Protein AF-I4VJT1-F1 (afdb_monomer_lite)

Radius of gyration: 22.54 Å; chains: 1; bounding box: 44×35×60 Å

Sequence (141 aa):
MDVWLMKQGIRVSHSRPYHPQTQGKDKRFHRTLKIELLQGTAYDDLAHAQRDFDTWRDVYNQDRPYEALNMAVPVTRYQASPREYCEKPSSPEYPDPRYVRRIGDGGLLRWSGQAYRVGKVFVSEPVEIRPTTDQHLFDVY

pLDDT: mean 83.89, std 9.9, range [52.41, 97.06]

Secondary structure (DSSP, 8-state):
-HHHHHHTTPPP--PPTT-GGGGHHHHHHHHHHIIIIITT---SSHHHHHHHHHHHHHIIIII--BGGGTTB-GGGT----SSPP-SSPPPPP-S-GGGEEEBBTTTEEEETTEEEE--GGGBT-EEEEEEPSSTT-EEE-

Structure (mmCIF, N/CA/C/O backbone):
data_AF-I4VJT1-F1
#
_entry.id   AF-I4VJT1-F1
#
loop_
_atom_site.group_PDB
_atom_site.id
_atom_site.type_symbol
_atom_site.label_atom_id
_atom_site.label_alt_id
_atom_site.label_comp_id
_atom_site.label_asym_id
_atom_site.label_entity_id
_atom_site.label_seq_id
_atom_site.pdbx_PDB_ins_code
_atom_site.Cartn_x
_atom_site.Cartn_y
_atom_site.Cartn_z
_atom_site.occupancy
_atom_site.B_iso_or_equiv
_atom_site.auth_seq_id
_atom_site.auth_comp_id
_atom_site.auth_asym_id
_atom_site.auth_atom_id
_atom_site.pdbx_PDB_model_num
ATOM 1 N N . MET A 1 1 ? -6.803 6.591 6.884 1.00 70.69 1 MET A N 1
ATOM 2 C CA . MET A 1 1 ? -6.650 5.466 5.938 1.00 70.69 1 MET A CA 1
ATOM 3 C C . MET A 1 1 ? -6.756 4.129 6.663 1.00 70.69 1 MET A C 1
ATOM 5 O O . MET A 1 1 ? -7.459 3.261 6.173 1.00 70.69 1 MET A O 1
ATOM 9 N N . ASP A 1 2 ? -6.152 3.987 7.847 1.00 83.75 2 ASP A N 1
ATOM 10 C CA . ASP A 1 2 ? -6.111 2.726 8.607 1.00 83.75 2 ASP A CA 1
ATOM 11 C C . ASP A 1 2 ? -7.488 2.089 8.853 1.00 83.75 2 ASP A C 1
ATOM 13 O O . ASP A 1 2 ? -7.647 0.907 8.576 1.00 83.75 2 ASP A O 1
ATOM 17 N N . VAL A 1 3 ? -8.506 2.856 9.271 1.00 83.31 3 VAL A N 1
ATOM 18 C CA . VAL A 1 3 ? -9.870 2.315 9.464 1.00 83.31 3 VAL A CA 1
ATOM 19 C C . VAL A 1 3 ? -10.447 1.730 8.177 1.00 83.31 3 VAL A C 1
ATOM 21 O O . VAL A 1 3 ? -11.080 0.681 8.208 1.00 83.31 3 VAL A O 1
ATOM 24 N N . TRP A 1 4 ? -10.216 2.371 7.030 1.00 85.50 4 TRP A N 1
ATOM 25 C CA . TRP A 1 4 ? -10.707 1.852 5.755 1.00 85.50 4 TRP A CA 1
ATOM 26 C C . TRP A 1 4 ? -10.042 0.511 5.411 1.00 85.50 4 TRP A C 1
ATOM 28 O O . TRP A 1 4 ? -10.740 -0.418 5.025 1.00 85.50 4 TRP A O 1
ATOM 38 N N . LEU A 1 5 ? -8.730 0.367 5.643 1.00 87.06 5 LEU A N 1
ATOM 39 C CA . LEU A 1 5 ? -8.023 -0.913 5.483 1.00 87.06 5 LEU A CA 1
ATOM 40 C C . LEU A 1 5 ? -8.550 -1.977 6.459 1.00 87.06 5 LEU A C 1
ATOM 42 O O . LEU A 1 5 ? -8.791 -3.114 6.060 1.00 87.06 5 LEU A O 1
ATOM 46 N N . MET A 1 6 ? -8.796 -1.606 7.717 1.00 86.88 6 MET A N 1
ATOM 47 C CA . MET A 1 6 ? -9.382 -2.509 8.715 1.00 86.88 6 MET A CA 1
ATOM 48 C C . MET A 1 6 ? -10.771 -2.999 8.291 1.00 86.88 6 MET A C 1
ATOM 50 O O . MET A 1 6 ? -11.061 -4.184 8.429 1.00 86.88 6 MET A O 1
ATOM 54 N N . LYS A 1 7 ? -11.592 -2.129 7.692 1.00 85.44 7 LYS A N 1
ATOM 55 C CA . LYS A 1 7 ? -12.901 -2.483 7.122 1.00 85.44 7 LYS A CA 1
ATOM 56 C C . LYS A 1 7 ? -12.811 -3.432 5.915 1.00 85.44 7 LYS A C 1
ATOM 58 O O . LYS A 1 7 ? -13.737 -4.197 5.686 1.00 85.44 7 LYS A O 1
ATOM 63 N N . GLN A 1 8 ? -11.684 -3.460 5.197 1.00 85.81 8 GLN A N 1
ATOM 64 C CA . GLN A 1 8 ? -11.370 -4.500 4.195 1.00 85.81 8 GLN A CA 1
ATOM 65 C C . GLN A 1 8 ? -10.887 -5.820 4.834 1.00 85.81 8 GLN A C 1
ATOM 67 O O . GLN A 1 8 ? -10.454 -6.747 4.148 1.00 85.81 8 GLN A O 1
ATOM 72 N N . GLY A 1 9 ? -10.875 -5.907 6.167 1.00 84.50 9 GLY A N 1
ATOM 73 C CA . GLY A 1 9 ? -10.310 -7.028 6.909 1.00 84.50 9 GLY A CA 1
ATOM 74 C C . GLY A 1 9 ? -8.779 -7.082 6.871 1.00 84.50 9 GLY A C 1
ATOM 75 O O . GLY A 1 9 ? -8.209 -8.148 7.120 1.00 84.50 9 GLY A O 1
ATOM 76 N N . ILE A 1 10 ? -8.105 -5.972 6.548 1.00 86.06 10 ILE A N 1
ATOM 77 C CA . ILE A 1 10 ? -6.643 -5.878 6.501 1.00 86.06 10 ILE A CA 1
ATOM 78 C C . ILE A 1 10 ? -6.132 -5.410 7.863 1.00 86.06 10 ILE A C 1
ATOM 80 O O . ILE A 1 10 ? -6.430 -4.308 8.326 1.00 86.06 10 ILE A O 1
ATOM 84 N N . ARG A 1 11 ? -5.303 -6.238 8.503 1.00 87.44 11 ARG A N 1
ATOM 85 C CA . ARG A 1 11 ? -4.613 -5.853 9.736 1.00 87.44 11 ARG A CA 1
ATOM 86 C C . ARG A 1 11 ? -3.515 -4.844 9.413 1.00 87.44 11 ARG A C 1
ATOM 88 O O . ARG A 1 11 ? -2.552 -5.171 8.724 1.00 87.44 11 ARG A O 1
ATOM 95 N N . VAL A 1 12 ? -3.630 -3.643 9.969 1.00 85.75 12 VAL A N 1
ATOM 96 C CA . VAL A 1 12 ? -2.598 -2.608 9.851 1.00 85.75 12 VAL A CA 1
ATOM 97 C C . VAL A 1 12 ? -1.537 -2.821 10.930 1.00 85.75 12 VAL A C 1
ATOM 99 O O . VAL A 1 12 ? -1.851 -3.011 12.105 1.00 85.75 12 VAL A O 1
ATOM 102 N N . SER A 1 13 ? -0.267 -2.788 10.534 1.00 85.06 13 SER A N 1
ATOM 103 C CA . SER A 1 13 ? 0.874 -2.829 11.449 1.00 85.06 13 SER A CA 1
ATOM 104 C C . SER A 1 13 ? 1.849 -1.712 11.116 1.00 85.06 13 SER A C 1
ATOM 106 O O . SER A 1 13 ? 2.175 -1.508 9.948 1.00 85.06 13 SER A O 1
ATOM 108 N N . HIS A 1 14 ? 2.360 -1.041 12.143 1.00 82.56 14 HIS A N 1
ATOM 109 C CA . HIS A 1 14 ? 3.316 0.053 11.995 1.00 82.56 14 HIS A CA 1
ATOM 110 C C . HIS A 1 14 ? 4.707 -0.392 12.441 1.00 82.56 14 HIS A C 1
ATOM 112 O O . HIS A 1 14 ? 4.863 -1.083 13.450 1.00 82.56 14 HIS A O 1
ATOM 118 N N . SER A 1 15 ? 5.734 -0.002 11.685 1.00 78.62 15 SER A N 1
ATOM 119 C CA . SER A 1 15 ? 7.122 -0.240 12.091 1.00 78.62 15 SER A CA 1
ATOM 120 C C . SER A 1 15 ? 7.471 0.641 13.289 1.00 78.62 15 SER A C 1
ATOM 122 O O . SER A 1 15 ? 7.063 1.800 13.351 1.00 78.62 15 SER A O 1
ATOM 124 N N . ARG A 1 16 ? 8.259 0.113 14.231 1.00 78.81 16 ARG A N 1
ATOM 125 C CA . ARG A 1 16 ? 8.773 0.924 15.340 1.00 78.81 16 ARG A CA 1
ATOM 126 C C . ARG A 1 16 ? 9.730 2.003 14.809 1.00 78.81 16 ARG A C 1
ATOM 128 O O . ARG A 1 16 ? 10.462 1.736 13.848 1.00 78.81 16 ARG A O 1
ATOM 135 N N . PRO A 1 17 ? 9.774 3.190 15.441 1.00 76.88 17 PRO A N 1
ATOM 136 C CA . PRO A 1 17 ? 10.815 4.173 15.170 1.00 76.88 17 PRO A CA 1
ATOM 137 C C . PRO A 1 17 ? 12.210 3.541 15.262 1.00 76.88 17 PRO A C 1
ATOM 139 O O . PRO A 1 17 ? 12.438 2.654 16.083 1.00 76.88 17 PRO A O 1
ATOM 142 N N . TYR A 1 18 ? 13.133 3.995 14.412 1.00 73.94 18 TYR A N 1
ATOM 143 C CA . TYR A 1 18 ? 14.528 3.532 14.368 1.00 73.94 18 TYR A CA 1
ATOM 144 C C . TYR A 1 18 ? 14.729 2.035 14.068 1.00 73.94 18 TYR A C 1
ATOM 146 O O . TYR A 1 18 ? 15.779 1.484 14.385 1.00 73.94 18 TYR A O 1
ATOM 154 N N . HIS A 1 19 ? 13.773 1.381 13.396 1.00 69.56 19 HIS A N 1
ATOM 155 C CA . HIS A 1 19 ? 13.904 -0.017 12.969 1.00 69.56 19 HIS A CA 1
ATOM 156 C C . HIS A 1 19 ? 14.055 -0.151 11.435 1.00 69.56 19 HIS A C 1
ATOM 158 O O . HIS A 1 19 ? 13.111 -0.525 10.732 1.00 69.56 19 HIS A O 1
ATOM 164 N N . PRO A 1 20 ? 15.235 0.169 10.863 1.00 65.19 20 PRO A N 1
ATOM 165 C CA . PRO A 1 20 ? 15.433 0.259 9.412 1.00 65.19 20 PRO A CA 1
ATOM 166 C C . PRO A 1 20 ? 15.283 -1.080 8.678 1.00 65.19 20 PRO A C 1
ATOM 168 O O . PRO A 1 20 ? 14.990 -1.084 7.481 1.00 65.19 20 PRO A O 1
ATOM 171 N N . GLN A 1 21 ? 15.454 -2.200 9.384 1.00 71.19 21 GLN A N 1
ATOM 172 C CA . GLN A 1 21 ? 15.403 -3.550 8.818 1.00 71.19 21 GLN A CA 1
ATOM 173 C C . GLN A 1 21 ? 14.012 -3.911 8.279 1.00 71.19 21 GLN A C 1
ATOM 175 O O . GLN A 1 21 ? 13.919 -4.649 7.302 1.00 71.19 21 GLN A O 1
ATOM 180 N N . THR A 1 22 ? 12.936 -3.339 8.835 1.00 67.94 22 THR A N 1
ATOM 181 C CA . THR A 1 22 ? 11.560 -3.657 8.409 1.00 67.94 22 THR A CA 1
ATOM 182 C C . THR A 1 22 ? 11.253 -3.151 7.000 1.00 67.94 22 THR A C 1
ATOM 184 O O . THR A 1 22 ? 10.422 -3.719 6.308 1.00 67.94 22 THR A O 1
ATOM 187 N N . GLN A 1 23 ? 11.961 -2.111 6.554 1.00 79.38 23 GLN A N 1
ATOM 188 C CA . GLN A 1 23 ? 11.708 -1.414 5.289 1.00 79.38 23 GLN A CA 1
ATOM 189 C C . GLN A 1 23 ? 12.729 -1.781 4.199 1.00 79.38 23 GLN A C 1
ATOM 191 O O . GLN A 1 23 ? 12.773 -1.160 3.139 1.00 79.38 23 GLN A O 1
ATOM 196 N N . GLY A 1 24 ? 13.615 -2.749 4.463 1.00 82.94 24 GLY A N 1
ATOM 197 C CA . GLY A 1 24 ? 14.742 -3.061 3.582 1.00 82.94 24 GLY A CA 1
ATOM 198 C C . GLY A 1 24 ? 14.322 -3.581 2.205 1.00 82.94 24 GLY A C 1
ATOM 199 O O . GLY A 1 24 ? 14.942 -3.220 1.205 1.00 82.94 24 GLY A O 1
ATOM 200 N N . LYS A 1 25 ? 13.255 -4.387 2.143 1.00 82.75 25 LYS A N 1
ATOM 201 C CA . LYS A 1 25 ? 12.733 -4.948 0.886 1.00 82.75 25 LYS A CA 1
ATOM 202 C C . LYS A 1 25 ? 12.180 -3.851 -0.021 1.00 82.75 25 LYS A C 1
ATOM 204 O O . LYS A 1 25 ? 12.644 -3.724 -1.149 1.00 82.75 25 LYS A O 1
ATOM 209 N N . ASP A 1 26 ? 11.309 -2.999 0.511 1.00 85.81 26 ASP A N 1
ATOM 210 C CA . ASP A 1 26 ? 10.698 -1.895 -0.238 1.00 85.81 26 ASP A CA 1
ATOM 211 C C . ASP A 1 26 ? 11.751 -0.881 -0.691 1.00 8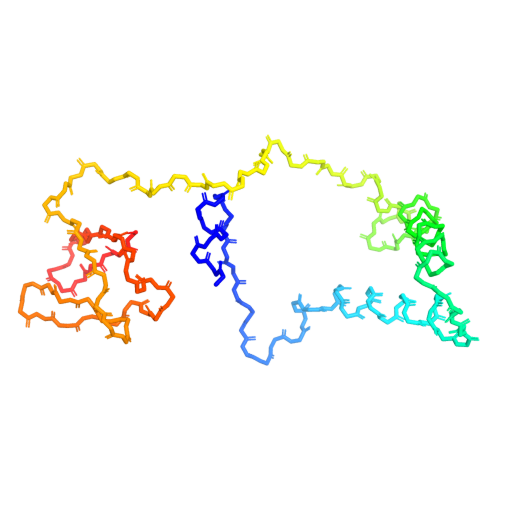5.81 26 ASP A C 1
ATOM 213 O O . ASP A 1 26 ? 11.766 -0.440 -1.838 1.00 85.81 26 ASP A O 1
ATOM 217 N N . LYS A 1 27 ? 12.715 -0.557 0.179 1.00 89.19 27 LYS A N 1
ATOM 218 C CA . LYS A 1 27 ? 13.846 0.307 -0.188 1.00 89.19 27 LYS A CA 1
ATOM 219 C C . LYS A 1 27 ? 14.692 -0.298 -1.307 1.00 89.19 27 LYS A C 1
ATOM 221 O O . LYS A 1 27 ? 15.103 0.429 -2.211 1.00 89.19 27 LYS A O 1
ATOM 226 N N . ARG A 1 28 ? 14.961 -1.609 -1.264 1.00 89.50 28 ARG A N 1
ATOM 227 C CA . ARG A 1 28 ? 15.704 -2.305 -2.324 1.00 89.50 28 ARG A CA 1
ATOM 228 C C . ARG A 1 28 ? 14.916 -2.309 -3.631 1.00 89.50 28 ARG A C 1
ATOM 230 O O . ARG A 1 28 ? 15.514 -1.997 -4.653 1.00 89.50 28 ARG A O 1
ATOM 237 N N . PHE A 1 29 ? 13.609 -2.574 -3.588 1.00 91.00 29 PHE A N 1
ATOM 238 C CA . PHE A 1 29 ? 12.717 -2.469 -4.746 1.00 91.00 29 PHE A CA 1
ATOM 239 C C . PHE A 1 29 ? 12.794 -1.076 -5.384 1.00 91.00 29 PHE A C 1
ATOM 241 O O . PHE A 1 29 ? 13.153 -0.969 -6.553 1.00 91.00 29 PHE A O 1
ATOM 248 N N . HIS A 1 30 ? 12.573 -0.007 -4.609 1.00 92.62 30 HIS A N 1
ATOM 249 C CA . HIS A 1 30 ? 12.619 1.366 -5.124 1.00 92.62 30 HIS A CA 1
ATOM 250 C C . HIS A 1 30 ? 13.981 1.730 -5.713 1.00 92.62 30 HIS A C 1
ATOM 252 O O . HIS A 1 30 ? 14.056 2.392 -6.747 1.00 92.62 30 HIS A O 1
ATOM 258 N N . ARG A 1 31 ? 15.073 1.298 -5.071 1.00 93.31 31 ARG A N 1
ATOM 259 C CA . ARG A 1 31 ? 16.421 1.512 -5.601 1.00 93.31 31 ARG A CA 1
ATOM 260 C C . ARG A 1 31 ? 16.599 0.805 -6.942 1.00 93.31 31 ARG A C 1
ATOM 262 O O . ARG A 1 31 ? 17.138 1.413 -7.859 1.00 93.31 31 ARG A O 1
ATOM 269 N N . THR A 1 32 ? 16.164 -0.449 -7.044 1.00 93.50 32 THR A N 1
ATOM 270 C CA . THR A 1 32 ? 16.234 -1.216 -8.286 1.00 93.50 32 THR A CA 1
ATOM 271 C C . THR A 1 32 ? 15.423 -0.549 -9.392 1.00 93.50 32 THR A C 1
ATOM 273 O O . THR A 1 32 ? 15.995 -0.245 -10.428 1.00 93.50 32 THR A O 1
ATOM 276 N N . LEU A 1 33 ? 14.144 -0.251 -9.147 1.00 94.38 33 LEU A N 1
ATOM 277 C CA . LEU A 1 33 ? 13.272 0.441 -10.100 1.00 94.38 33 LEU A CA 1
ATOM 278 C C . LEU A 1 33 ? 13.912 1.742 -10.595 1.00 94.38 33 LEU A C 1
ATOM 280 O O . LEU A 1 33 ? 13.942 2.025 -11.788 1.00 94.38 33 LEU A O 1
ATOM 284 N N . LYS A 1 34 ? 14.478 2.530 -9.673 1.00 93.75 34 LYS A N 1
ATOM 285 C CA . LYS A 1 34 ? 15.124 3.788 -10.033 1.00 93.75 34 LYS A CA 1
ATOM 286 C C . LYS A 1 34 ? 16.325 3.577 -10.953 1.00 93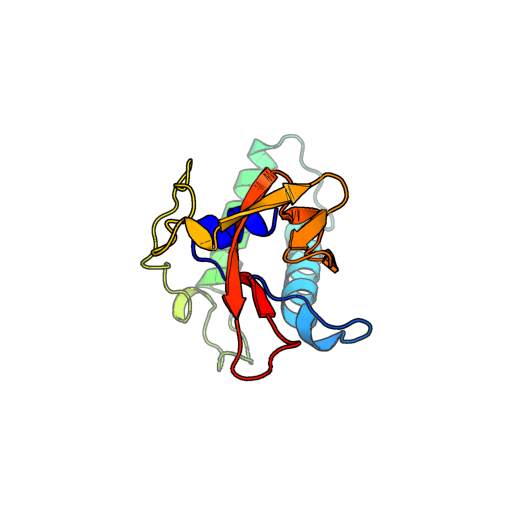.75 34 LYS A C 1
ATOM 288 O O . LYS A 1 34 ? 16.438 4.296 -11.932 1.00 93.75 34 LYS A O 1
ATOM 293 N N . ILE A 1 35 ? 17.208 2.634 -10.628 1.00 94.31 35 ILE A N 1
ATOM 294 C CA . ILE A 1 35 ? 18.433 2.379 -11.399 1.00 94.31 35 ILE A CA 1
ATOM 295 C C . ILE A 1 35 ? 18.115 1.756 -12.760 1.00 94.31 35 ILE A C 1
ATOM 297 O O . ILE A 1 35 ? 18.716 2.142 -13.752 1.00 94.31 35 ILE A O 1
ATOM 301 N N . GLU A 1 36 ? 17.206 0.784 -12.793 1.00 92.69 36 GLU A N 1
ATOM 302 C CA . GLU A 1 36 ? 16.961 -0.041 -13.979 1.00 92.69 36 GLU A CA 1
ATOM 303 C C . GLU A 1 36 ? 15.961 0.592 -14.959 1.00 92.69 36 GLU A C 1
ATOM 305 O O . GLU A 1 36 ? 16.056 0.312 -16.148 1.00 92.69 36 GLU A O 1
ATOM 310 N N . LEU A 1 37 ? 15.028 1.435 -14.491 1.00 93.12 37 LEU A N 1
ATOM 311 C CA . LEU A 1 37 ? 13.954 1.986 -15.333 1.00 93.12 37 LEU A CA 1
ATOM 312 C C . LEU A 1 37 ? 13.936 3.518 -15.417 1.00 93.12 37 LEU A C 1
ATOM 314 O O . LEU A 1 37 ? 13.642 4.088 -16.464 1.00 93.12 37 LEU A O 1
ATOM 318 N N . LEU A 1 38 ? 14.187 4.211 -14.304 1.00 92.19 38 LEU A N 1
ATOM 319 C CA . LEU A 1 38 ? 13.966 5.664 -14.232 1.00 92.19 38 LEU A CA 1
ATOM 320 C C . LEU A 1 38 ? 15.229 6.488 -14.479 1.00 92.19 38 LEU A C 1
ATOM 322 O O . LEU A 1 38 ? 15.149 7.667 -14.818 1.00 92.19 38 LEU A O 1
ATOM 326 N N . GLN A 1 39 ? 16.404 5.916 -14.243 1.00 91.75 39 GLN A N 1
ATOM 327 C CA . GLN A 1 39 ? 17.659 6.638 -14.348 1.00 91.75 39 GLN A CA 1
ATOM 328 C C . GLN A 1 39 ? 18.099 6.714 -15.810 1.00 91.75 39 GLN A C 1
ATOM 330 O O . GLN A 1 39 ? 18.492 5.715 -16.398 1.00 91.75 39 GLN A O 1
ATOM 335 N N . GLY A 1 40 ? 18.095 7.927 -16.366 1.00 81.06 40 GLY A N 1
ATOM 336 C CA . GLY A 1 40 ? 18.547 8.188 -17.737 1.00 81.06 40 GLY A CA 1
ATOM 337 C C . GLY A 1 40 ? 17.436 8.191 -18.787 1.00 81.06 40 GLY A C 1
ATOM 338 O O . GLY A 1 40 ? 17.720 8.503 -19.939 1.00 81.06 40 GLY A O 1
ATOM 339 N N . THR A 1 41 ? 16.189 7.928 -18.390 1.00 84.44 41 THR A N 1
ATOM 340 C CA . THR A 1 41 ? 15.026 7.942 -19.286 1.00 84.44 41 THR A CA 1
ATOM 341 C C . THR A 1 41 ? 14.178 9.182 -19.022 1.00 84.44 41 THR A C 1
ATOM 343 O O . THR A 1 41 ? 13.708 9.399 -17.904 1.00 84.44 41 THR A O 1
ATOM 346 N N . ALA A 1 42 ? 13.981 10.007 -20.051 1.00 88.69 42 ALA A N 1
ATOM 347 C CA . ALA A 1 42 ? 12.957 11.044 -20.060 1.00 88.69 42 ALA A CA 1
ATOM 348 C C . ALA A 1 42 ? 11.751 10.506 -20.833 1.00 88.69 42 ALA A C 1
ATOM 350 O O . ALA A 1 42 ? 11.910 10.009 -21.944 1.00 88.69 42 ALA A O 1
ATOM 351 N N . TYR A 1 43 ? 10.565 10.580 -20.234 1.00 93.31 43 TYR A N 1
ATOM 352 C CA . TYR A 1 43 ? 9.332 10.128 -20.868 1.00 93.31 43 TYR A CA 1
ATOM 353 C C . TYR A 1 43 ? 8.586 11.323 -21.450 1.00 93.31 43 TYR A C 1
ATOM 355 O O . TYR A 1 43 ? 8.328 12.295 -20.739 1.00 93.31 43 TYR A O 1
ATOM 363 N N . ASP A 1 44 ? 8.222 11.226 -22.725 1.00 91.44 44 ASP A N 1
ATOM 364 C CA . ASP A 1 44 ? 7.478 12.274 -23.431 1.00 91.44 44 ASP A CA 1
ATOM 365 C C . ASP A 1 44 ? 6.006 12.328 -23.001 1.00 91.44 44 ASP A C 1
ATOM 367 O O . ASP A 1 44 ? 5.401 13.399 -22.945 1.00 91.44 44 ASP A O 1
ATOM 371 N N . ASP A 1 45 ? 5.430 11.170 -22.662 1.00 95.19 45 ASP A N 1
ATOM 372 C CA . ASP A 1 45 ? 4.061 11.039 -22.178 1.00 95.19 45 ASP A CA 1
ATOM 373 C C . ASP A 1 45 ? 3.891 9.852 -21.206 1.00 95.19 45 ASP A C 1
ATOM 375 O O . ASP A 1 45 ? 4.774 9.006 -21.024 1.00 95.19 45 ASP A O 1
ATOM 379 N N . LEU A 1 46 ? 2.725 9.797 -20.554 1.00 96.19 46 LEU A N 1
ATOM 380 C CA . LEU A 1 46 ? 2.394 8.743 -19.591 1.00 96.19 46 LEU A CA 1
ATOM 381 C C . LEU A 1 46 ? 2.189 7.368 -20.242 1.00 96.19 46 LEU A C 1
ATOM 383 O O . LEU A 1 46 ? 2.379 6.358 -19.571 1.00 96.19 46 LEU A O 1
ATOM 387 N N . ALA A 1 47 ? 1.803 7.302 -21.518 1.00 96.75 47 ALA A N 1
ATOM 388 C CA . ALA A 1 47 ? 1.572 6.035 -22.207 1.00 96.75 47 ALA A CA 1
ATOM 389 C C . ALA A 1 47 ? 2.898 5.338 -22.544 1.00 96.75 47 ALA A C 1
ATOM 391 O O . ALA A 1 47 ? 3.013 4.121 -22.404 1.00 96.75 47 ALA A O 1
ATOM 392 N N . HIS A 1 48 ? 3.913 6.107 -22.934 1.00 94.25 48 HIS A N 1
ATOM 393 C CA . HIS A 1 48 ? 5.285 5.647 -23.079 1.00 94.25 48 HIS A CA 1
ATOM 394 C C . HIS A 1 48 ? 5.811 5.118 -21.745 1.00 94.25 48 HIS A C 1
ATOM 396 O O . HIS A 1 48 ? 6.202 3.955 -21.686 1.00 94.25 48 HIS A O 1
ATOM 402 N N . ALA A 1 49 ? 5.712 5.907 -20.670 1.00 94.94 49 ALA A N 1
ATOM 403 C CA . ALA A 1 49 ? 6.114 5.449 -19.343 1.00 94.94 49 ALA A CA 1
ATOM 404 C C . ALA A 1 49 ? 5.397 4.145 -18.953 1.00 94.94 49 ALA A C 1
ATOM 406 O O . ALA A 1 49 ? 6.041 3.190 -18.537 1.00 94.94 49 ALA A O 1
ATOM 407 N N . GLN A 1 50 ? 4.079 4.058 -19.147 1.00 96.81 50 GLN A N 1
ATOM 408 C CA . GLN A 1 50 ? 3.307 2.866 -18.793 1.00 96.81 50 GLN A CA 1
ATOM 409 C C . GLN A 1 50 ? 3.811 1.599 -19.503 1.00 96.81 50 GLN A C 1
ATOM 411 O O . GLN A 1 50 ? 3.983 0.576 -18.843 1.00 96.81 50 GLN A O 1
ATOM 416 N N . ARG A 1 51 ? 4.118 1.665 -20.807 1.00 95.69 51 ARG A N 1
ATOM 417 C CA . ARG A 1 51 ? 4.660 0.517 -21.562 1.00 95.69 51 ARG A CA 1
ATOM 418 C C . ARG A 1 51 ? 5.996 0.029 -21.006 1.00 95.69 51 ARG A C 1
ATOM 420 O O . ARG A 1 51 ? 6.203 -1.179 -20.872 1.00 95.69 51 ARG A O 1
ATOM 427 N N . ASP A 1 52 ? 6.878 0.955 -20.653 1.00 95.12 52 ASP A N 1
ATOM 428 C CA . ASP A 1 52 ? 8.195 0.626 -20.112 1.00 95.12 52 ASP A CA 1
ATOM 429 C C . ASP A 1 52 ? 8.078 0.050 -18.695 1.00 95.12 52 ASP A C 1
ATOM 431 O O . ASP A 1 52 ? 8.730 -0.940 -18.365 1.00 95.12 52 ASP A O 1
ATOM 435 N N . PHE A 1 53 ? 7.180 0.602 -17.873 1.00 96.38 53 PHE A N 1
ATOM 436 C CA . PHE A 1 53 ? 6.851 0.059 -16.554 1.00 96.38 53 PHE A CA 1
ATOM 437 C C . PHE A 1 53 ? 6.243 -1.343 -16.627 1.00 96.38 53 PHE A C 1
ATOM 439 O O . PHE A 1 53 ? 6.601 -2.193 -15.811 1.00 96.38 53 PHE A O 1
ATOM 446 N N . ASP A 1 54 ? 5.343 -1.600 -17.578 1.00 97.06 54 ASP A N 1
ATOM 447 C CA . ASP A 1 54 ? 4.756 -2.926 -17.780 1.00 97.06 54 ASP A CA 1
ATOM 448 C C . ASP A 1 54 ? 5.827 -3.938 -18.204 1.00 97.06 54 ASP A C 1
ATOM 450 O O . ASP A 1 54 ? 5.942 -4.998 -17.588 1.00 97.06 54 ASP A O 1
ATOM 454 N N . THR A 1 55 ? 6.680 -3.567 -19.163 1.00 95.94 55 THR A N 1
ATOM 455 C CA . THR A 1 55 ? 7.801 -4.406 -19.617 1.00 95.94 55 THR A CA 1
ATOM 456 C C . THR A 1 55 ? 8.771 -4.702 -18.472 1.00 95.94 55 THR A C 1
ATOM 458 O O . THR A 1 55 ? 9.140 -5.852 -18.233 1.00 95.94 55 THR A O 1
ATOM 461 N N . TRP A 1 56 ? 9.161 -3.678 -17.708 1.00 96.12 56 TRP A N 1
ATOM 462 C CA . TRP A 1 56 ? 10.054 -3.845 -16.564 1.00 96.12 56 TRP A CA 1
ATOM 463 C C . TRP A 1 56 ? 9.422 -4.701 -15.462 1.00 96.12 56 TRP A C 1
ATOM 465 O O . TRP A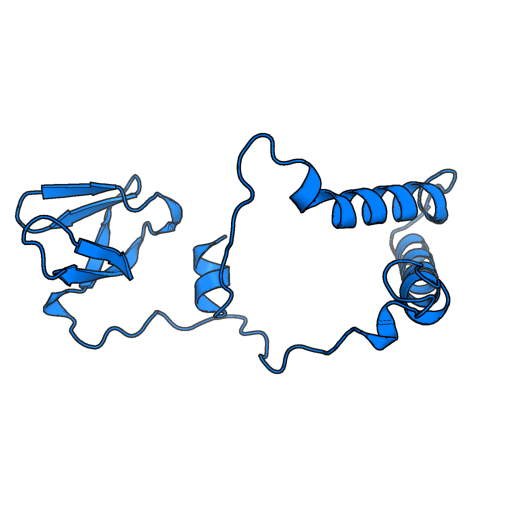 1 56 ? 10.106 -5.539 -14.877 1.00 96.12 56 TRP A O 1
ATOM 475 N N . ARG A 1 57 ? 8.120 -4.535 -15.184 1.00 95.69 57 ARG A N 1
ATOM 476 C CA . ARG A 1 57 ? 7.387 -5.355 -14.206 1.00 95.69 57 ARG A CA 1
ATOM 477 C C . ARG A 1 57 ? 7.437 -6.831 -14.583 1.00 95.69 57 ARG A C 1
ATOM 479 O O . ARG A 1 57 ? 7.620 -7.663 -13.692 1.00 95.69 57 ARG A O 1
ATOM 486 N N . ASP A 1 58 ? 7.260 -7.148 -15.861 1.00 96.19 58 ASP A N 1
ATOM 487 C CA . ASP A 1 58 ? 7.270 -8.528 -16.340 1.00 96.19 58 ASP A CA 1
ATOM 488 C C . ASP A 1 58 ? 8.657 -9.150 -16.144 1.00 96.19 58 ASP A C 1
ATOM 490 O O . ASP A 1 58 ? 8.767 -10.160 -15.448 1.00 96.19 58 ASP A O 1
ATOM 494 N N . VAL A 1 59 ? 9.724 -8.473 -16.581 1.00 95.12 59 VAL A N 1
ATOM 495 C CA . VAL A 1 59 ? 11.112 -8.927 -16.365 1.00 95.12 59 VAL A CA 1
ATOM 496 C C . VAL A 1 59 ? 11.434 -9.068 -14.873 1.00 95.12 59 VAL A C 1
ATOM 498 O O . VAL A 1 59 ? 11.975 -10.081 -14.422 1.00 95.12 59 VAL A O 1
ATOM 501 N N . TYR A 1 60 ? 11.075 -8.071 -14.061 1.00 94.38 60 TYR A N 1
ATOM 502 C CA . TYR A 1 60 ? 11.367 -8.067 -12.628 1.00 94.38 60 TYR A CA 1
ATOM 503 C C . TYR A 1 60 ? 10.696 -9.230 -11.888 1.00 94.38 60 TYR A C 1
ATOM 505 O O . TYR A 1 60 ? 11.287 -9.792 -10.960 1.00 94.38 60 TYR A O 1
ATOM 513 N N . ASN A 1 61 ? 9.464 -9.578 -12.267 1.00 94.12 61 ASN A N 1
ATOM 514 C CA . ASN A 1 61 ? 8.679 -10.602 -11.583 1.00 94.12 61 ASN A CA 1
ATOM 515 C C . ASN A 1 61 ? 8.878 -12.013 -12.144 1.00 94.12 61 ASN A C 1
ATOM 517 O O . ASN A 1 61 ? 8.734 -12.968 -11.375 1.00 94.12 61 ASN A O 1
ATOM 521 N N . GLN A 1 62 ? 9.171 -12.147 -13.440 1.00 94.75 62 GLN A N 1
ATOM 522 C CA . GLN A 1 62 ? 9.207 -13.435 -14.140 1.00 94.75 62 GLN A CA 1
ATOM 523 C C . GLN A 1 62 ? 10.625 -13.919 -14.452 1.00 94.75 62 GLN A C 1
ATOM 525 O O . GLN A 1 62 ? 10.851 -15.123 -14.404 1.00 94.75 62 GLN A O 1
ATOM 530 N N . ASP A 1 63 ? 11.580 -13.011 -14.672 1.00 93.94 63 ASP A N 1
ATOM 531 C CA . ASP A 1 63 ? 12.910 -13.379 -15.181 1.00 93.94 63 ASP A CA 1
ATOM 532 C C . ASP A 1 63 ? 14.038 -13.129 -14.177 1.00 93.94 63 ASP A C 1
ATOM 534 O O . ASP A 1 63 ? 15.111 -13.719 -14.289 1.00 93.94 63 ASP A O 1
ATOM 538 N N . ARG A 1 64 ? 13.829 -12.257 -13.183 1.00 90.44 64 ARG A N 1
ATOM 539 C CA . ARG A 1 64 ? 14.879 -11.856 -12.237 1.00 90.44 64 ARG A CA 1
ATOM 540 C C . ARG A 1 64 ? 14.981 -12.817 -11.043 1.00 90.44 64 ARG A C 1
ATOM 542 O O . ARG A 1 64 ? 14.119 -12.771 -10.160 1.00 90.44 64 ARG A O 1
ATOM 549 N N . PRO A 1 65 ? 16.034 -13.648 -10.936 1.00 88.50 65 PRO A N 1
ATOM 550 C CA . PRO A 1 65 ? 16.206 -14.541 -9.797 1.00 88.50 65 PRO A CA 1
ATOM 551 C C . PRO A 1 65 ? 16.658 -13.775 -8.548 1.00 88.50 65 PRO A C 1
ATOM 553 O O . PRO A 1 65 ? 17.449 -12.831 -8.621 1.00 88.50 65 PRO A O 1
ATOM 556 N N . TYR A 1 66 ? 16.189 -14.210 -7.376 1.00 86.56 66 TYR A N 1
ATOM 557 C CA . TYR A 1 66 ? 16.584 -13.639 -6.087 1.00 86.56 66 TYR A CA 1
ATOM 558 C C . TYR A 1 66 ? 17.280 -14.677 -5.218 1.00 86.56 66 TYR A C 1
ATOM 560 O O . TYR A 1 66 ? 16.704 -15.715 -4.899 1.00 86.56 66 TYR A O 1
ATOM 568 N N . GLU A 1 67 ? 18.477 -14.356 -4.725 1.00 86.50 67 GLU A N 1
ATOM 569 C CA . GLU A 1 67 ? 19.207 -15.212 -3.775 1.00 86.50 67 GLU A CA 1
ATOM 570 C C . GLU A 1 67 ? 18.369 -15.532 -2.530 1.00 86.50 67 GLU A C 1
ATOM 572 O O . GLU A 1 67 ? 18.287 -16.681 -2.108 1.00 86.50 67 GLU A O 1
ATOM 577 N N . ALA A 1 68 ? 17.646 -14.538 -1.997 1.00 85.25 68 ALA A N 1
ATOM 578 C CA . ALA A 1 68 ? 16.745 -14.717 -0.854 1.00 85.25 68 ALA A CA 1
ATOM 579 C C . ALA A 1 68 ? 15.570 -15.679 -1.131 1.00 85.25 68 ALA A C 1
ATOM 581 O O . ALA A 1 68 ? 14.871 -16.082 -0.202 1.00 85.25 68 ALA A O 1
ATOM 582 N N . LEU A 1 69 ? 15.334 -16.022 -2.399 1.00 86.81 69 LEU A N 1
ATOM 583 C CA . LEU A 1 69 ? 14.331 -16.981 -2.851 1.00 86.81 69 LEU A CA 1
ATOM 584 C C . LEU A 1 69 ? 14.964 -18.268 -3.411 1.00 86.81 69 LEU A C 1
ATOM 586 O O . LEU A 1 69 ? 14.278 -19.002 -4.117 1.00 86.81 69 LEU A O 1
ATOM 590 N N . ASN A 1 70 ? 16.231 -18.566 -3.096 1.00 91.88 70 ASN A N 1
ATOM 591 C CA . ASN A 1 70 ? 16.992 -19.690 -3.662 1.00 91.88 70 ASN A CA 1
ATOM 592 C C . ASN A 1 70 ? 17.067 -19.636 -5.195 1.00 91.88 70 ASN A C 1
ATOM 594 O O . ASN A 1 70 ? 16.832 -20.633 -5.870 1.00 91.88 70 ASN A O 1
ATOM 598 N N . MET A 1 71 ? 17.347 -18.451 -5.742 1.00 92.56 71 MET A N 1
ATOM 599 C CA . MET A 1 71 ? 17.382 -18.184 -7.186 1.00 92.56 71 MET A CA 1
ATOM 600 C C . MET A 1 71 ? 16.033 -18.340 -7.903 1.00 92.56 71 MET A C 1
ATOM 602 O O . MET A 1 71 ? 15.986 -18.281 -9.127 1.00 92.56 71 MET A O 1
ATOM 606 N N . ALA A 1 72 ? 14.925 -18.465 -7.169 1.00 92.69 72 ALA A N 1
ATOM 607 C CA . ALA A 1 72 ? 13.595 -18.377 -7.754 1.00 92.69 72 ALA A CA 1
ATOM 608 C C . ALA A 1 72 ? 13.207 -16.920 -8.063 1.00 92.69 72 ALA A C 1
ATOM 610 O O . ALA A 1 72 ? 13.738 -15.965 -7.482 1.00 92.69 72 ALA A O 1
ATOM 611 N N . VAL A 1 73 ? 12.243 -16.765 -8.968 1.00 93.88 73 VAL A N 1
ATOM 612 C CA . VAL A 1 73 ? 11.695 -15.471 -9.402 1.00 93.88 73 VAL A CA 1
ATOM 613 C C . VAL A 1 73 ? 10.453 -15.098 -8.577 1.00 93.88 73 VAL A C 1
ATOM 615 O O . VAL A 1 73 ? 9.757 -16.003 -8.098 1.00 93.88 73 VAL A O 1
ATOM 618 N N . PRO A 1 74 ? 10.132 -13.804 -8.378 1.00 92.50 74 PRO A N 1
ATOM 619 C CA . PRO A 1 74 ? 9.047 -13.377 -7.491 1.00 92.50 74 PRO A CA 1
ATOM 620 C C . PRO A 1 74 ? 7.689 -14.022 -7.780 1.00 92.50 74 PRO A C 1
ATOM 622 O O . PRO A 1 74 ? 6.984 -14.392 -6.837 1.00 92.50 74 PRO A O 1
ATOM 625 N N . VAL A 1 75 ? 7.344 -14.223 -9.059 1.00 94.56 75 VAL A N 1
ATOM 626 C CA . VAL A 1 75 ? 6.053 -14.808 -9.454 1.00 94.56 75 VAL A CA 1
ATOM 627 C C . VAL A 1 75 ? 5.842 -16.215 -8.883 1.00 94.56 75 VAL A C 1
ATOM 629 O O . VAL A 1 75 ? 4.719 -16.574 -8.556 1.00 94.56 75 VAL A O 1
ATOM 632 N N . THR A 1 76 ? 6.912 -16.981 -8.635 1.00 93.88 76 THR A N 1
ATOM 633 C CA . THR A 1 76 ? 6.818 -18.339 -8.055 1.00 93.88 76 THR A CA 1
ATOM 634 C C . THR A 1 76 ? 6.349 -18.364 -6.599 1.00 93.88 76 THR A C 1
ATOM 636 O O . THR A 1 76 ? 5.962 -19.414 -6.090 1.00 93.88 76 THR A O 1
ATOM 639 N N . ARG A 1 77 ? 6.414 -17.228 -5.896 1.00 90.19 77 ARG A N 1
ATOM 640 C CA . ARG A 1 77 ? 5.977 -17.091 -4.497 1.00 90.19 77 ARG A CA 1
ATOM 641 C C . ARG A 1 77 ? 4.689 -16.295 -4.360 1.00 90.19 77 ARG A C 1
ATOM 643 O O . ARG A 1 77 ? 4.083 -16.321 -3.291 1.00 90.19 77 ARG A O 1
ATOM 650 N N . TYR A 1 78 ? 4.318 -15.543 -5.390 1.00 90.88 78 TYR A N 1
ATOM 651 C CA . TYR A 1 78 ? 3.129 -14.715 -5.355 1.00 90.88 78 TYR A CA 1
ATOM 652 C C . TYR A 1 78 ? 1.876 -15.583 -5.469 1.00 90.88 78 TYR A C 1
ATOM 654 O O . TYR A 1 78 ? 1.754 -16.417 -6.361 1.00 90.88 78 TYR A O 1
ATOM 662 N N . GLN A 1 79 ? 0.921 -15.341 -4.578 1.00 90.94 79 GLN A N 1
ATOM 663 C CA . GLN A 1 79 ? -0.418 -15.901 -4.650 1.00 90.94 79 GLN A CA 1
ATOM 664 C C . GLN A 1 79 ? -1.408 -14.754 -4.487 1.00 90.94 79 GLN A C 1
ATOM 666 O O . GLN A 1 79 ? -1.292 -13.956 -3.553 1.00 90.94 79 GLN A O 1
ATOM 671 N N . ALA A 1 80 ? -2.380 -14.673 -5.396 1.00 89.81 80 ALA A N 1
ATOM 672 C CA . ALA A 1 80 ? -3.460 -13.711 -5.266 1.00 89.81 80 ALA A CA 1
ATOM 673 C C . ALA A 1 80 ? -4.224 -13.960 -3.956 1.00 89.81 80 ALA A C 1
ATOM 675 O O . ALA A 1 80 ? -4.483 -15.104 -3.573 1.00 89.81 80 ALA A O 1
ATOM 676 N N . SER A 1 81 ? -4.573 -12.878 -3.262 1.00 86.88 81 SER A N 1
ATOM 677 C CA . SER A 1 81 ? -5.400 -12.963 -2.061 1.00 86.88 81 SER A CA 1
ATOM 678 C C . SER A 1 81 ? -6.762 -13.567 -2.424 1.00 86.88 81 SER A C 1
ATOM 680 O O . SER A 1 81 ? -7.386 -13.084 -3.367 1.00 86.88 81 SER A O 1
ATOM 682 N N . PRO A 1 82 ? -7.275 -14.552 -1.664 1.00 86.94 82 PRO A N 1
ATOM 683 C CA . PRO A 1 82 ? -8.641 -15.044 -1.848 1.00 86.94 82 PRO A CA 1
ATOM 684 C C . PRO A 1 82 ? -9.696 -14.015 -1.411 1.00 86.94 82 PRO A C 1
ATOM 686 O O . PRO A 1 82 ? -10.884 -14.218 -1.630 1.00 86.94 82 PRO A O 1
ATOM 689 N N . ARG A 1 83 ? -9.282 -12.930 -0.743 1.00 85.88 83 ARG A N 1
ATOM 690 C CA . ARG A 1 83 ? -10.169 -11.827 -0.369 1.00 85.88 83 ARG A CA 1
ATOM 691 C C . ARG A 1 83 ? -10.291 -10.857 -1.527 1.00 85.88 83 ARG A C 1
ATOM 693 O O . ARG A 1 83 ? -9.286 -10.276 -1.940 1.00 85.88 83 ARG A O 1
ATOM 700 N N . GLU A 1 84 ? -11.519 -10.663 -1.975 1.00 86.50 84 GLU A N 1
ATOM 701 C CA . GLU A 1 84 ? -11.860 -9.654 -2.964 1.00 86.50 84 GLU A CA 1
ATOM 702 C C . GLU A 1 84 ? -11.835 -8.249 -2.360 1.00 86.50 84 GLU A C 1
ATOM 704 O O . GLU A 1 84 ? -12.035 -8.041 -1.160 1.00 86.50 84 GLU A O 1
ATOM 709 N N . TYR A 1 85 ? -11.573 -7.274 -3.221 1.00 86.31 85 TYR A N 1
ATOM 710 C CA . TYR A 1 85 ? -11.655 -5.865 -2.878 1.00 86.31 85 TYR A CA 1
ATOM 711 C C . TYR A 1 85 ? -13.120 -5.425 -2.755 1.00 86.31 85 TYR A C 1
ATOM 713 O O . TYR A 1 85 ? -13.924 -5.699 -3.643 1.00 86.31 85 TYR A O 1
ATOM 721 N N . CYS A 1 86 ? -13.456 -4.682 -1.697 1.00 86.31 86 CYS A N 1
ATOM 722 C CA . CYS A 1 86 ? -14.783 -4.104 -1.515 1.00 86.31 86 CYS A CA 1
ATOM 723 C C . CYS A 1 86 ? -14.717 -2.573 -1.613 1.00 86.31 86 CYS A C 1
ATOM 725 O O . CYS A 1 86 ? -14.191 -1.910 -0.723 1.00 86.31 86 CYS A O 1
ATOM 727 N N . GLU A 1 87 ? -15.279 -1.974 -2.666 1.00 87.12 87 GLU A N 1
ATOM 728 C CA . GLU A 1 87 ? -15.245 -0.510 -2.853 1.00 87.12 87 GLU A CA 1
ATOM 729 C C . GLU A 1 87 ? -15.898 0.248 -1.681 1.00 87.12 87 GLU A C 1
ATOM 731 O O . GLU A 1 87 ? -15.413 1.294 -1.241 1.00 87.12 87 GLU A O 1
ATOM 736 N N . LYS A 1 88 ? -16.979 -0.315 -1.130 1.00 85.62 88 LYS A N 1
ATOM 737 C CA . LYS A 1 88 ? -17.762 0.259 -0.031 1.00 85.62 88 LYS A CA 1
ATOM 738 C C . LYS A 1 88 ? -17.919 -0.776 1.082 1.00 85.62 88 LYS A C 1
ATOM 740 O O . LYS A 1 88 ? -18.947 -1.451 1.130 1.00 85.62 88 LYS A O 1
ATOM 745 N N . PRO A 1 89 ? -16.918 -0.927 1.964 1.00 83.56 89 PRO A N 1
ATOM 746 C CA . PRO A 1 89 ? -17.018 -1.899 3.035 1.00 83.56 89 PRO A CA 1
ATOM 747 C C . PRO A 1 89 ? -18.121 -1.481 4.012 1.00 83.56 89 PRO A C 1
ATOM 749 O O . PRO A 1 89 ? -18.282 -0.293 4.316 1.00 83.56 89 PRO A O 1
ATOM 752 N N . SER A 1 90 ? -18.887 -2.458 4.491 1.00 81.00 90 SER A N 1
ATOM 753 C CA . SER A 1 90 ? -19.939 -2.225 5.475 1.00 81.00 90 SER A CA 1
ATOM 754 C C . SER A 1 90 ? -19.358 -1.718 6.796 1.00 81.00 90 SER A C 1
ATOM 756 O O . SER A 1 90 ? -18.180 -1.906 7.121 1.00 81.00 90 SER A O 1
ATOM 758 N N . SER A 1 91 ? -20.197 -1.036 7.571 1.00 78.31 91 SER A N 1
ATOM 759 C CA . SER A 1 91 ? -19.848 -0.690 8.946 1.00 78.31 91 SER A CA 1
ATOM 760 C C . SER A 1 91 ? -19.635 -1.964 9.773 1.00 78.31 91 SER A C 1
ATOM 762 O O . SER A 1 91 ? -20.304 -2.963 9.507 1.00 78.31 91 SER A O 1
ATOM 764 N N . PRO A 1 92 ? -18.740 -1.941 10.778 1.00 77.06 92 PRO A N 1
ATOM 765 C CA . PRO A 1 92 ? -18.566 -3.072 11.677 1.00 77.06 92 PRO A CA 1
ATOM 766 C C . PRO A 1 92 ? -19.886 -3.399 12.379 1.00 77.06 92 PRO A C 1
ATOM 768 O O . PRO A 1 92 ? -20.573 -2.498 12.871 1.00 77.06 92 PRO A O 1
ATOM 771 N N . GLU A 1 93 ? -20.232 -4.682 12.425 1.00 79.31 93 GLU A N 1
ATOM 772 C CA . GLU A 1 93 ? -21.358 -5.176 13.209 1.00 79.31 93 GLU A CA 1
ATOM 773 C C . GLU A 1 93 ? -20.864 -5.570 14.600 1.00 79.31 93 GLU A C 1
ATOM 775 O O . GLU A 1 93 ? -19.948 -6.381 14.741 1.00 79.31 93 GLU A O 1
ATOM 780 N N . TYR A 1 94 ? -21.481 -4.992 15.629 1.00 81.25 94 TYR A N 1
ATOM 781 C CA . TYR A 1 94 ? -21.163 -5.293 17.021 1.00 81.25 94 TYR A CA 1
ATOM 782 C C . TYR A 1 94 ? -22.314 -6.077 17.662 1.00 81.25 94 TYR A C 1
ATOM 784 O O . TYR A 1 94 ? -23.467 -5.659 17.520 1.00 81.25 94 TYR A O 1
ATOM 792 N N . PRO A 1 95 ? -22.038 -7.180 18.384 1.00 78.88 95 PRO A N 1
ATOM 793 C CA . PRO A 1 95 ? -23.084 -8.055 18.918 1.00 78.88 95 PRO A CA 1
ATOM 794 C C . PRO A 1 95 ? -23.998 -7.390 19.952 1.00 78.88 95 PRO A C 1
ATOM 796 O O . PRO A 1 95 ? -25.178 -7.728 20.028 1.00 78.88 95 PRO A O 1
ATOM 799 N N . ASP A 1 96 ? -23.467 -6.462 20.757 1.00 81.44 96 ASP A N 1
ATOM 800 C CA . ASP A 1 96 ? -24.229 -5.773 21.800 1.00 81.44 96 ASP A CA 1
ATOM 801 C C . ASP A 1 96 ? -24.143 -4.242 21.645 1.00 81.44 96 ASP A C 1
ATOM 803 O O . ASP A 1 96 ? -23.120 -3.629 21.975 1.00 81.44 96 ASP A O 1
ATOM 807 N N . PRO A 1 97 ? -25.228 -3.579 21.202 1.00 79.62 97 PRO A N 1
ATOM 808 C CA . PRO A 1 97 ? -25.239 -2.136 20.989 1.00 79.62 97 PRO A CA 1
ATOM 809 C C . PRO A 1 97 ? -25.064 -1.324 22.282 1.00 79.62 97 PRO A C 1
ATOM 811 O O . PRO A 1 97 ? -24.713 -0.144 22.214 1.00 79.62 97 PRO A O 1
ATOM 814 N N . ARG A 1 98 ? -25.259 -1.913 23.474 1.00 78.88 98 ARG A N 1
ATOM 815 C CA . ARG A 1 98 ? -25.069 -1.204 24.755 1.00 78.88 98 ARG A CA 1
ATOM 816 C C . ARG A 1 98 ? -23.626 -0.750 24.947 1.00 78.88 98 ARG A C 1
ATOM 818 O O . ARG A 1 98 ? -23.399 0.321 25.523 1.00 78.88 98 ARG A O 1
ATOM 825 N N . TYR A 1 99 ? -22.685 -1.518 24.407 1.00 82.38 99 TYR A N 1
ATOM 826 C CA . TYR A 1 99 ? -21.248 -1.286 24.500 1.00 82.38 99 TYR A CA 1
ATOM 827 C C . TYR A 1 99 ? -20.673 -0.527 23.301 1.00 82.38 99 TYR A C 1
ATOM 829 O O . TYR A 1 99 ? -19.472 -0.281 23.255 1.00 82.38 99 TYR A O 1
ATOM 837 N N . VAL A 1 100 ? -21.513 -0.099 22.354 1.00 83.50 100 VAL A N 1
ATOM 838 C CA . VAL A 1 100 ? -21.063 0.642 21.173 1.00 83.50 100 VAL A CA 1
ATOM 839 C C . VAL A 1 100 ? -21.098 2.141 21.435 1.00 83.50 100 VAL A C 1
ATOM 841 O O . VAL A 1 100 ? -22.110 2.693 21.881 1.00 83.50 100 VAL A O 1
ATOM 844 N N . ARG A 1 101 ? -20.005 2.842 21.140 1.00 83.56 101 ARG A N 1
ATOM 845 C CA . ARG A 1 101 ? -19.939 4.307 21.216 1.00 83.56 101 ARG A CA 1
ATOM 846 C C . ARG A 1 101 ? -19.260 4.886 19.989 1.00 83.56 101 ARG A C 1
ATOM 848 O O . ARG A 1 101 ? -18.372 4.280 19.405 1.00 83.56 101 ARG A O 1
ATOM 855 N N . ARG A 1 102 ? -19.683 6.093 19.610 1.00 84.06 102 ARG A N 1
ATOM 856 C CA . ARG A 1 102 ? -19.003 6.873 18.574 1.00 84.06 102 ARG A CA 1
ATOM 857 C C . ARG A 1 102 ? -17.879 7.676 19.207 1.00 84.06 102 ARG A C 1
ATOM 859 O O . ARG A 1 102 ? -18.060 8.267 20.273 1.00 84.06 102 ARG A O 1
ATOM 866 N N . ILE A 1 103 ? -16.738 7.714 18.536 1.00 84.00 103 ILE A N 1
ATOM 867 C CA . ILE A 1 103 ? -15.600 8.521 18.969 1.00 84.00 103 ILE A CA 1
ATOM 868 C C . ILE A 1 103 ? -15.867 9.992 18.653 1.00 84.00 103 ILE A C 1
ATOM 870 O O . ILE A 1 103 ? -16.196 10.342 17.516 1.00 84.00 103 ILE A O 1
ATOM 874 N N . GLY A 1 104 ? -15.718 10.839 19.672 1.00 80.44 104 GLY A N 1
ATOM 875 C CA . GLY A 1 104 ? -15.871 12.282 19.547 1.00 80.44 104 GLY A CA 1
ATOM 876 C C . GLY A 1 104 ? -14.666 12.947 18.887 1.00 80.44 104 GLY A C 1
ATOM 877 O O . GLY A 1 104 ? -13.613 12.333 18.669 1.00 80.44 104 GLY A O 1
ATOM 878 N N . ASP A 1 105 ? -14.813 14.237 18.603 1.00 74.06 105 ASP A N 1
ATOM 879 C CA . ASP A 1 105 ? -13.773 15.027 17.953 1.00 74.06 105 ASP A CA 1
ATOM 880 C C . ASP A 1 105 ? -12.444 14.960 18.718 1.00 74.06 105 ASP A C 1
ATOM 882 O O . ASP A 1 105 ? -12.377 15.011 19.948 1.00 74.06 105 ASP A O 1
ATOM 886 N N . GLY A 1 106 ? -11.351 14.785 17.972 1.00 79.06 106 GLY A N 1
ATOM 887 C CA . GLY A 1 106 ? -10.013 14.628 18.545 1.00 79.06 106 GLY A CA 1
ATOM 888 C C . GLY A 1 106 ? -9.639 13.203 18.970 1.00 79.06 106 GLY A C 1
ATOM 889 O O . GLY A 1 106 ? -8.517 13.008 19.449 1.00 79.06 106 GLY A O 1
ATOM 890 N N . GLY A 1 107 ? -10.505 12.208 18.740 1.00 82.12 107 GLY A N 1
ATOM 891 C CA . GLY A 1 107 ? -10.193 10.795 18.982 1.00 82.12 107 GLY A CA 1
ATOM 892 C C . GLY A 1 107 ? -10.411 10.347 20.429 1.00 82.12 107 GLY A C 1
ATOM 893 O O . GLY A 1 107 ? -9.730 9.426 20.891 1.00 82.12 107 GLY A O 1
ATOM 894 N N . LEU A 1 108 ? -11.290 11.045 21.156 1.00 83.75 108 LEU A N 1
ATOM 895 C CA . LEU A 1 108 ? -11.641 10.743 22.540 1.00 83.75 108 LEU A CA 1
ATOM 896 C C . LEU A 1 108 ? -12.945 9.9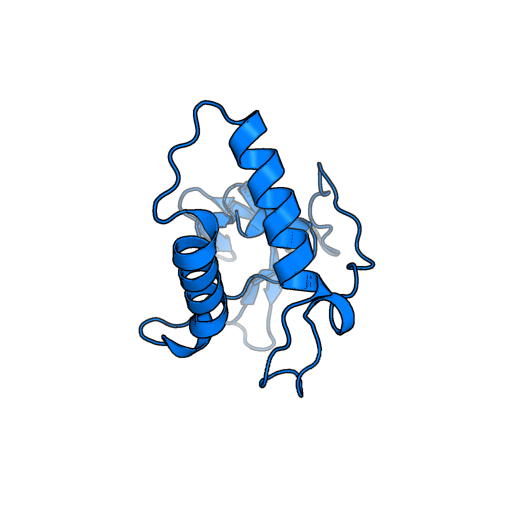43 22.618 1.00 83.75 108 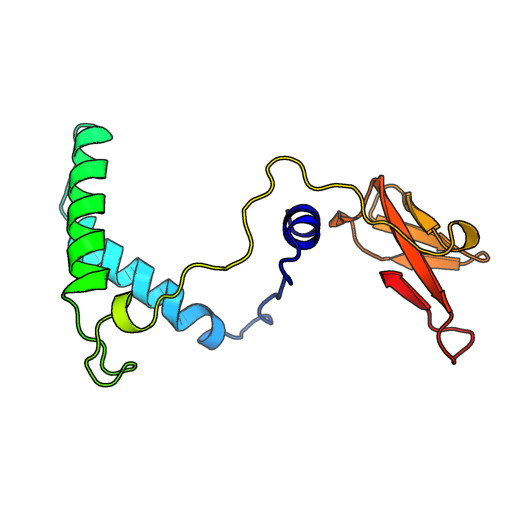LEU A C 1
ATOM 898 O O . LEU A 1 108 ? -13.966 10.318 22.042 1.00 83.75 108 LEU A O 1
ATOM 902 N N . LEU A 1 109 ? -12.908 8.882 23.410 1.00 84.75 109 LEU A N 1
ATOM 903 C CA . LEU A 1 109 ? -14.049 8.083 23.813 1.00 84.75 109 LEU A CA 1
ATOM 904 C C . LEU A 1 109 ? -14.413 8.425 25.258 1.00 84.75 109 LEU A C 1
ATOM 906 O O . LEU A 1 109 ? -13.557 8.361 26.136 1.00 84.75 109 LEU A O 1
ATOM 910 N N . ARG A 1 110 ? -15.673 8.768 25.527 1.00 84.25 110 ARG A N 1
ATOM 911 C CA . ARG A 1 110 ? -16.170 8.971 26.896 1.00 84.25 110 ARG A CA 1
ATOM 912 C C . ARG A 1 110 ? -17.030 7.786 27.318 1.00 84.25 110 ARG A C 1
ATOM 914 O O . ARG A 1 110 ? -18.013 7.478 26.647 1.00 84.25 110 ARG A O 1
ATOM 921 N N . TRP A 1 111 ? -16.677 7.147 28.429 1.00 81.69 111 TRP A N 1
ATOM 922 C CA . TRP A 1 111 ? -17.385 5.990 28.971 1.00 81.69 111 TRP A CA 1
ATOM 923 C C . TRP A 1 111 ? -17.290 5.953 30.498 1.00 81.69 111 TRP A C 1
ATOM 925 O O . TRP A 1 111 ? -16.218 6.169 31.053 1.00 81.69 111 TRP A O 1
ATOM 935 N N . SER A 1 112 ? -18.413 5.693 31.178 1.00 81.50 112 SER A N 1
ATOM 936 C CA . SER A 1 112 ? -18.489 5.566 32.645 1.00 81.50 112 SER A CA 1
ATOM 937 C C . SER A 1 112 ? -17.852 6.729 33.434 1.00 81.50 112 SER A C 1
ATOM 939 O O . SER A 1 112 ? -17.217 6.521 34.463 1.00 81.50 112 SER A O 1
ATOM 941 N N . GLY A 1 113 ? -17.990 7.965 32.939 1.00 81.19 113 GLY A N 1
ATOM 942 C CA . GLY A 1 113 ? -17.398 9.163 33.557 1.00 81.19 113 GLY A CA 1
ATOM 943 C C . GLY A 1 113 ? -15.914 9.393 33.239 1.00 81.19 113 GLY A C 1
ATOM 944 O O . GLY A 1 113 ? -15.390 10.455 33.560 1.00 81.19 113 GLY A O 1
ATOM 945 N N . GLN A 1 114 ? -15.260 8.456 32.549 1.00 80.69 114 GLN A N 1
ATOM 946 C CA . GLN A 1 114 ? -13.853 8.522 32.159 1.00 80.69 114 GLN A CA 1
ATOM 947 C C . GLN A 1 114 ? -13.703 8.850 30.664 1.00 80.69 114 GLN A C 1
ATOM 949 O O . GLN A 1 114 ? -14.594 8.602 29.845 1.00 80.69 114 GLN A O 1
ATOM 954 N N . ALA A 1 115 ? -12.556 9.420 30.300 1.00 81.62 115 ALA A N 1
ATOM 955 C CA . ALA A 1 115 ? -12.171 9.733 28.929 1.00 81.62 115 ALA A CA 1
ATOM 956 C C . ALA A 1 115 ? -10.954 8.898 28.499 1.00 81.62 115 ALA A C 1
ATOM 958 O O . ALA A 1 115 ? -9.905 8.949 29.138 1.00 81.62 115 ALA A O 1
ATOM 959 N N . TYR A 1 116 ? -11.079 8.184 27.382 1.00 82.12 116 TYR A N 1
ATOM 960 C CA . TYR A 1 116 ? -10.051 7.322 26.802 1.00 82.12 116 TYR A CA 1
ATOM 961 C C . TYR A 1 116 ? -9.635 7.847 25.430 1.00 82.12 116 TYR A C 1
ATOM 96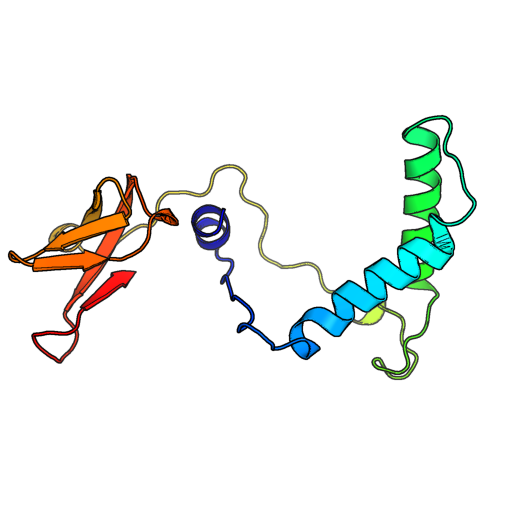3 O O . TYR A 1 116 ? -10.474 8.233 24.615 1.00 82.12 116 TYR A O 1
ATOM 971 N N . ARG A 1 117 ? -8.332 7.863 25.143 1.00 82.12 117 ARG A N 1
ATOM 972 C CA . ARG A 1 117 ? -7.823 8.279 23.833 1.00 82.12 117 ARG A CA 1
ATOM 973 C C . ARG A 1 117 ? -7.632 7.054 22.945 1.00 82.12 117 ARG A C 1
ATOM 975 O O . ARG A 1 117 ? -6.665 6.323 23.111 1.00 82.12 117 ARG A O 1
ATOM 982 N N . VAL A 1 118 ? -8.542 6.876 21.991 1.00 81.44 118 VAL A N 1
ATOM 983 C CA . VAL A 1 118 ? -8.550 5.745 21.042 1.00 81.44 118 VAL A CA 1
ATOM 984 C C . VAL A 1 118 ? -7.835 6.117 19.738 1.00 81.44 118 VAL A C 1
ATOM 986 O O . VAL A 1 118 ? -7.242 5.278 19.069 1.00 81.44 118 VAL A O 1
ATOM 989 N N . GLY A 1 119 ? -7.813 7.412 19.411 1.00 78.44 119 GLY A N 1
ATOM 990 C CA . GLY A 1 119 ? -7.085 7.952 18.267 1.00 78.44 119 GLY A CA 1
ATOM 991 C C . GLY A 1 119 ? -8.001 8.638 17.262 1.00 78.44 119 GLY A C 1
ATOM 992 O O . GLY A 1 119 ? -9.171 8.300 17.103 1.00 78.44 119 GLY A O 1
ATOM 993 N N . LYS A 1 120 ? -7.456 9.639 16.565 1.00 81.75 120 LYS A N 1
ATOM 994 C CA . LYS A 1 120 ? -8.217 10.468 15.615 1.00 81.75 120 LYS A CA 1
ATOM 995 C C . LYS A 1 120 ? -8.726 9.692 14.398 1.00 81.75 120 LYS A C 1
ATOM 997 O O . LYS A 1 120 ? -9.652 10.145 13.741 1.00 81.75 120 LYS A O 1
ATOM 1002 N N . VAL A 1 121 ? -8.124 8.542 14.096 1.00 79.06 121 VAL A N 1
ATOM 1003 C CA . VAL A 1 121 ? -8.488 7.722 12.935 1.00 79.06 121 VAL A CA 1
ATOM 1004 C C . VAL A 1 121 ? -9.893 7.120 13.058 1.00 79.06 121 VAL A C 1
ATOM 1006 O O . VAL A 1 121 ? -10.514 6.860 12.038 1.00 79.06 121 VAL A O 1
ATOM 1009 N N . PHE A 1 122 ? -10.403 6.970 14.285 1.00 80.88 122 PHE A N 1
ATOM 1010 C CA . PHE A 1 122 ? -11.720 6.401 14.580 1.00 80.88 122 PHE A CA 1
ATOM 1011 C C . PHE A 1 122 ? -12.818 7.454 14.772 1.00 80.88 122 PHE A C 1
ATOM 1013 O O . PHE A 1 122 ? -13.933 7.108 15.151 1.00 80.88 122 PHE A O 1
ATOM 1020 N N . VAL A 1 123 ? -12.533 8.745 14.556 1.00 81.50 123 VAL A N 1
ATOM 1021 C CA . VAL A 1 123 ? -13.555 9.798 14.689 1.00 81.50 123 VAL A CA 1
ATOM 1022 C C . VAL A 1 123 ? -14.746 9.454 13.801 1.00 81.50 123 VAL A C 1
ATOM 1024 O O . VAL A 1 123 ? -14.570 9.111 12.635 1.00 81.50 123 VAL A O 1
ATOM 1027 N N . SER A 1 124 ? -15.951 9.560 14.365 1.00 75.56 124 SER A N 1
ATOM 1028 C CA . SER A 1 124 ? -17.238 9.220 13.740 1.00 75.56 124 SER A CA 1
ATOM 1029 C C . SER A 1 124 ? -17.520 7.728 13.488 1.00 75.56 124 SER A C 1
ATOM 1031 O O . SER A 1 124 ? -18.658 7.402 13.132 1.00 75.56 124 SER A O 1
ATOM 1033 N N . GLU A 1 125 ? -16.566 6.836 13.762 1.00 81.56 125 GLU A N 1
ATOM 1034 C CA . GLU A 1 125 ? -16.741 5.382 13.682 1.00 81.56 125 GLU A CA 1
ATOM 1035 C C . GLU A 1 125 ? -17.353 4.823 14.980 1.00 81.56 125 GLU A C 1
ATOM 1037 O O . GLU A 1 125 ? -17.055 5.329 16.072 1.00 81.56 125 GLU A O 1
ATOM 1042 N N . PRO A 1 126 ? -18.234 3.811 14.891 1.00 82.38 126 PRO A N 1
ATOM 1043 C CA . PRO A 1 126 ? -18.675 3.058 16.055 1.00 82.38 126 PRO A CA 1
ATOM 1044 C C . PRO A 1 126 ? -17.554 2.117 16.517 1.00 82.38 126 PRO A C 1
ATOM 1046 O O . PRO A 1 126 ? -16.977 1.405 15.697 1.00 82.38 126 PRO A O 1
ATOM 1049 N N . VAL A 1 127 ? -17.274 2.101 17.819 1.00 83.50 127 VAL A N 1
ATOM 1050 C CA . VAL A 1 127 ? -16.354 1.152 18.466 1.00 83.50 127 VAL A CA 1
ATOM 1051 C C . VAL A 1 127 ? -17.066 0.424 19.597 1.00 83.50 127 VAL A C 1
ATOM 1053 O O . VAL A 1 127 ? -17.907 1.025 20.276 1.00 83.50 127 VAL A O 1
ATOM 1056 N N . GLU A 1 128 ? -16.737 -0.845 19.810 1.00 83.69 128 GLU A N 1
ATOM 1057 C CA . GLU A 1 128 ? -17.242 -1.631 20.936 1.00 83.69 128 GLU A CA 1
ATOM 1058 C C . GLU A 1 128 ? -16.269 -1.563 22.114 1.00 83.69 128 GLU A C 1
ATOM 1060 O O . GLU A 1 128 ? -15.061 -1.740 21.969 1.00 83.69 128 GLU A O 1
ATOM 1065 N N . ILE A 1 129 ? -16.816 -1.305 23.301 1.00 80.38 129 ILE A N 1
ATOM 1066 C CA . ILE A 1 129 ? -16.081 -1.242 24.562 1.00 80.38 129 ILE A CA 1
ATOM 1067 C C . ILE A 1 129 ? -16.363 -2.520 25.332 1.00 80.38 129 ILE A C 1
ATOM 1069 O O . ILE A 1 129 ? -17.437 -2.666 25.919 1.00 80.38 129 ILE A O 1
ATOM 1073 N N . ARG A 1 130 ? -15.397 -3.432 25.384 1.00 77.62 130 ARG A N 1
ATOM 1074 C CA . ARG A 1 130 ? -15.539 -4.641 26.194 1.00 77.62 130 ARG A CA 1
ATOM 1075 C C . ARG A 1 130 ? -14.850 -4.446 27.543 1.00 77.62 130 ARG A C 1
ATOM 1077 O O . ARG A 1 130 ? -13.672 -4.086 27.565 1.00 77.62 130 ARG A O 1
ATOM 1084 N N . PRO A 1 131 ? -15.556 -4.646 28.672 1.00 65.19 131 PRO A N 1
ATOM 1085 C CA . PRO A 1 131 ? -14.899 -4.705 29.968 1.00 65.19 131 PRO A CA 1
ATOM 1086 C C . PRO A 1 131 ? -13.952 -5.905 29.982 1.00 65.19 131 PRO A C 1
ATOM 1088 O O . PRO A 1 131 ? -14.360 -7.027 29.674 1.00 65.19 131 PRO A O 1
ATOM 1091 N N . THR A 1 132 ? -12.691 -5.670 30.323 1.00 62.12 132 THR A N 1
ATOM 1092 C CA . THR A 1 132 ? -11.739 -6.745 30.600 1.00 62.12 132 THR A CA 1
ATOM 1093 C C . THR A 1 132 ? -11.988 -7.263 32.030 1.00 62.12 132 THR A C 1
ATOM 1095 O O . THR A 1 132 ? -12.730 -6.666 32.810 1.00 62.12 132 THR A O 1
ATOM 1098 N N . THR A 1 133 ? -11.379 -8.391 32.405 1.00 55.19 133 THR A N 1
ATOM 1099 C CA . THR A 1 133 ? -11.458 -8.981 33.760 1.00 55.19 133 THR A CA 1
ATOM 1100 C C . THR A 1 133 ? -10.984 -8.030 34.872 1.00 55.19 133 THR A C 1
ATOM 1102 O O . THR A 1 133 ? -11.280 -8.247 36.044 1.00 55.19 133 THR A O 1
ATOM 1105 N N . ASP A 1 134 ? -10.262 -6.970 34.510 1.00 57.47 134 ASP A N 1
ATOM 1106 C CA . ASP A 1 134 ? -9.815 -5.910 35.405 1.00 57.47 134 ASP A CA 1
ATOM 1107 C C . ASP A 1 134 ? -10.742 -4.688 35.273 1.00 57.47 134 ASP A C 1
ATOM 1109 O O . ASP A 1 134 ? -10.954 -4.178 34.173 1.00 57.47 134 ASP A O 1
ATOM 1113 N N . GLN A 1 135 ? -11.293 -4.197 36.389 1.00 52.41 135 GLN A N 1
ATOM 1114 C CA . GLN A 1 135 ? -12.343 -3.160 36.416 1.00 52.41 135 GLN A CA 1
ATOM 1115 C C . GLN A 1 135 ? -11.889 -1.796 35.860 1.00 52.41 135 GLN A C 1
ATOM 1117 O O . GLN A 1 135 ? -12.704 -0.887 35.681 1.00 52.41 135 GLN A O 1
ATOM 1122 N N . HIS A 1 136 ? -10.593 -1.645 35.582 1.00 54.22 136 HIS A N 1
ATOM 1123 C CA . HIS A 1 136 ? -9.988 -0.429 35.047 1.00 54.22 136 HIS A CA 1
ATOM 1124 C C . HIS A 1 136 ? -9.422 -0.583 33.628 1.00 54.22 136 HIS A C 1
ATOM 1126 O O . HIS A 1 136 ? -8.891 0.391 33.087 1.00 54.22 136 HIS A O 1
ATOM 1132 N N . LEU A 1 137 ? -9.551 -1.763 33.012 1.00 52.62 137 LEU A N 1
ATOM 1133 C CA . LEU A 1 137 ? -9.031 -2.058 31.679 1.00 52.62 137 LEU A CA 1
ATOM 1134 C C . LEU A 1 137 ? -10.193 -2.387 30.735 1.00 52.62 137 LEU A C 1
ATOM 1136 O O . LEU A 1 137 ? -11.084 -3.172 31.056 1.00 52.62 137 LEU A O 1
ATOM 1140 N N . PHE A 1 138 ? -10.205 -1.721 29.585 1.00 58.09 138 PHE A N 1
ATOM 1141 C CA . PHE A 1 138 ? -11.225 -1.904 28.561 1.00 58.09 138 PHE A CA 1
ATOM 1142 C C . PHE A 1 138 ? -10.536 -2.149 27.230 1.00 58.09 138 PHE A C 1
ATOM 1144 O O . PHE A 1 138 ? -9.679 -1.360 26.821 1.00 58.09 138 PHE A O 1
ATOM 1151 N N . ASP A 1 139 ? -10.950 -3.209 26.549 1.00 66.25 139 ASP A N 1
ATOM 1152 C CA . ASP A 1 139 ? -10.539 -3.474 25.180 1.00 66.25 139 ASP A CA 1
ATOM 1153 C C . ASP A 1 139 ? -11.479 -2.729 24.225 1.00 66.25 139 ASP A C 1
ATOM 1155 O O . ASP A 1 139 ? -12.706 -2.767 24.374 1.00 66.25 139 ASP A O 1
ATOM 1159 N N . VAL A 1 140 ? -10.893 -2.021 23.257 1.00 64.69 140 VAL A N 1
ATOM 1160 C CA . VAL A 1 140 ? -11.626 -1.279 22.225 1.00 64.69 140 VAL A CA 1
ATOM 1161 C C . VAL A 1 140 ? -11.476 -2.021 20.903 1.00 64.69 140 VAL A C 1
ATOM 1163 O O . VAL A 1 140 ? -10.351 -2.192 20.426 1.00 64.69 140 VAL A O 1
ATOM 1166 N N . TYR A 1 141 ? -12.606 -2.451 20.343 1.00 58.78 141 TYR A N 1
ATOM 1167 C CA . TYR A 1 141 ? -12.702 -3.188 19.080 1.00 58.78 141 TYR A CA 1
ATOM 1168 C C . TYR A 1 141 ? -13.423 -2.374 18.009 1.00 58.78 141 TYR A C 1
ATOM 1170 O O . TYR A 1 141 ? -14.373 -1.632 18.364 1.00 58.78 141 TYR A O 1
#

Foldseek 3Di:
DQVVCVLLVHDDDDDDPPPVVVCVVVVVVVVCCCVPQVPPDDDPDPVSSVVSVVVVVCCQQPPQFDVVVVGDGNVVVDDDDPRDDDPDRDADDDPDCVQKDAQDAQQWDDDPNDIDRRGRVRHRHIWGWDDDPDNPDTDID